Protein AF-A0A4R6CQG3-F1 (afdb_monomer_lite)

Secondary structure (DSSP, 8-state):
-----EEEEE--BPPPTT----B--EEEEE-TTSHHHHHHHHTTS-BTTB-EEE-EEETTEE-SS--EEE-SSPP-SGGG-

Organism: NCBI:txid47770

InterPro domains:
  IPR014826 Formaldehyde-activating enzyme [PF08714] (8-80)
  IPR020568 Ribosomal protein uS5 domain 2-type superfamily [SSF54211] (2-80)
  IPR037075 Formaldehyde-activating enzyme superfamily [G3DSA:3.30.230.60] (5-81)

Structure (mmCIF, N/CA/C/O backbone):
data_AF-A0A4R6CQG3-F1
#
_entry.id   AF-A0A4R6CQG3-F1
#
loop_
_atom_site.group_PDB
_atom_site.id
_atom_site.type_symbol
_atom_site.label_atom_id
_atom_site.label_alt_id
_atom_site.label_comp_id
_atom_site.label_asym_id
_atom_site.label_entity_id
_atom_site.label_seq_id
_atom_site.pdbx_PDB_ins_code
_atom_site.Cartn_x
_atom_site.Cartn_y
_atom_site.Cartn_z
_atom_site.occupancy
_atom_site.B_iso_or_equiv
_atom_site.auth_seq_id
_atom_site.auth_comp_id
_atom_site.auth_asym_id
_atom_site.auth_atom_id
_atom_site.pdbx_PDB_model_num
ATOM 1 N N . MET A 1 1 ? -19.493 -2.906 16.314 1.00 61.00 1 MET A N 1
ATOM 2 C CA . MET A 1 1 ? -18.481 -3.748 15.637 1.00 61.00 1 MET A CA 1
ATOM 3 C C . MET A 1 1 ? -17.247 -3.794 16.514 1.00 61.00 1 MET A C 1
ATOM 5 O O . MET A 1 1 ? -16.892 -2.755 17.054 1.00 61.00 1 MET A O 1
ATOM 9 N N . GLN A 1 2 ? -16.644 -4.969 16.705 1.00 80.19 2 GLN A N 1
ATOM 10 C CA . GLN A 1 2 ? -15.362 -5.067 17.409 1.00 80.19 2 GLN A CA 1
ATOM 11 C C . GLN A 1 2 ? -14.261 -4.427 16.550 1.00 80.19 2 GLN A C 1
ATOM 13 O O . GLN A 1 2 ? -14.298 -4.532 15.323 1.00 80.19 2 GLN A O 1
ATOM 18 N N . GLU A 1 3 ? -13.316 -3.742 17.189 1.00 89.31 3 GLU A N 1
ATOM 19 C CA . GLU A 1 3 ? -12.160 -3.146 16.519 1.00 89.31 3 GLU A CA 1
ATOM 20 C C . GLU A 1 3 ? -11.305 -4.248 15.875 1.00 89.31 3 GLU A C 1
ATOM 22 O O . GLU A 1 3 ? -10.955 -5.238 16.520 1.00 89.31 3 GLU A O 1
ATOM 27 N N . ILE A 1 4 ? -10.961 -4.096 14.592 1.00 94.31 4 ILE A N 1
ATOM 28 C CA . ILE A 1 4 ? -10.004 -4.999 13.948 1.00 94.31 4 ILE A CA 1
ATOM 29 C C . ILE A 1 4 ? -8.622 -4.618 14.472 1.00 94.31 4 ILE A C 1
ATOM 31 O O . ILE A 1 4 ? -8.073 -3.594 14.080 1.00 94.31 4 ILE A O 1
ATOM 35 N N . TRP A 1 5 ? -8.071 -5.419 15.381 1.00 94.94 5 TRP A N 1
ATOM 36 C CA . TRP A 1 5 ? -6.769 -5.121 15.977 1.00 94.94 5 TRP A CA 1
ATOM 37 C C . TRP A 1 5 ? -5.630 -5.278 14.962 1.00 94.94 5 TRP A C 1
ATOM 39 O O . TRP A 1 5 ? -4.886 -4.334 14.701 1.00 94.94 5 TRP A O 1
ATOM 49 N N . PHE A 1 6 ? -5.541 -6.456 14.344 1.00 96.00 6 PHE A N 1
ATOM 50 C CA . PHE A 1 6 ? -4.569 -6.795 13.309 1.00 96.00 6 PHE A CA 1
ATOM 51 C C . PHE A 1 6 ? -5.079 -8.018 12.543 1.00 96.00 6 PHE A C 1
ATOM 53 O O . PHE A 1 6 ? -5.385 -9.041 13.158 1.00 96.00 6 PHE A O 1
ATOM 60 N N . ARG A 1 7 ? -5.194 -7.924 11.217 1.00 97.00 7 ARG A N 1
ATOM 61 C CA . ARG A 1 7 ? -5.491 -9.059 10.334 1.00 97.00 7 ARG A CA 1
ATOM 62 C C . ARG A 1 7 ? -4.731 -8.916 9.030 1.00 97.00 7 ARG A C 1
ATOM 64 O O . ARG A 1 7 ? -4.672 -7.823 8.475 1.00 97.00 7 ARG A O 1
ATOM 71 N N . THR A 1 8 ? -4.228 -10.029 8.528 1.00 97.38 8 THR A N 1
ATOM 72 C CA . THR A 1 8 ? -3.596 -10.127 7.215 1.00 97.38 8 THR A CA 1
ATOM 73 C C . THR A 1 8 ? -4.427 -11.010 6.294 1.00 97.38 8 THR A C 1
ATOM 75 O O . THR A 1 8 ? -5.242 -11.814 6.752 1.00 97.38 8 THR A O 1
ATOM 78 N N . GLY A 1 9 ? -4.228 -10.849 4.995 1.00 98.00 9 GLY A N 1
ATOM 79 C CA . GLY A 1 9 ? -4.789 -11.712 3.969 1.00 98.00 9 GLY A CA 1
ATOM 80 C C . GLY A 1 9 ? -4.007 -11.572 2.674 1.00 98.00 9 GLY A C 1
ATOM 81 O O . GLY A 1 9 ? -3.256 -10.617 2.493 1.00 98.00 9 GLY A O 1
ATOM 82 N N . GLU A 1 10 ? -4.200 -12.522 1.777 1.00 97.81 10 GLU A N 1
ATOM 83 C CA . GLU A 1 10 ? -3.544 -12.557 0.477 1.00 97.81 10 GLU A CA 1
ATOM 84 C C . GLU A 1 10 ? -4.510 -13.096 -0.574 1.00 97.81 10 GLU A C 1
ATOM 86 O O . GLU A 1 10 ? -5.496 -13.767 -0.253 1.00 97.81 10 GLU A O 1
ATOM 91 N N . ALA A 1 11 ? -4.238 -12.776 -1.831 1.00 97.19 11 ALA A N 1
ATOM 92 C CA . ALA A 1 11 ? -4.939 -13.348 -2.965 1.00 97.19 11 ALA A CA 1
ATOM 93 C C . ALA A 1 11 ? -3.982 -13.477 -4.148 1.00 97.19 11 ALA A C 1
ATOM 95 O O . ALA A 1 11 ? -2.952 -12.811 -4.217 1.00 97.19 11 ALA A O 1
ATOM 96 N N . THR A 1 12 ? -4.326 -14.332 -5.103 1.00 96.12 12 THR A N 1
ATOM 97 C CA . THR A 1 12 ? -3.638 -14.392 -6.391 1.00 96.12 12 THR A CA 1
ATOM 98 C C . THR A 1 12 ? -4.675 -14.477 -7.492 1.00 96.12 12 THR A C 1
ATOM 100 O O . THR A 1 12 ? -5.566 -15.325 -7.453 1.00 96.12 12 THR A O 1
ATOM 103 N N . VAL A 1 13 ? -4.562 -13.573 -8.458 1.00 96.56 13 VAL A N 1
ATOM 104 C CA . VAL A 1 13 ? -5.354 -13.570 -9.684 1.00 96.56 13 VAL A CA 1
ATOM 105 C C . VAL A 1 13 ? -4.385 -13.782 -10.833 1.00 96.56 13 VAL A C 1
ATOM 107 O O . VAL A 1 13 ? -3.542 -12.926 -11.101 1.00 96.56 13 VAL A O 1
ATOM 110 N N . LEU A 1 14 ? -4.499 -14.943 -11.471 1.00 96.62 14 LEU A N 1
ATOM 111 C CA . LEU A 1 14 ? -3.681 -15.305 -12.619 1.00 96.62 14 LEU A CA 1
ATOM 112 C C . LEU A 1 14 ? -4.226 -14.628 -13.879 1.00 96.62 14 LEU A C 1
ATOM 114 O O . LEU A 1 14 ? -5.437 -14.606 -14.112 1.00 96.62 14 LEU A O 1
ATOM 118 N N . ALA A 1 15 ? -3.323 -14.088 -14.684 1.00 96.31 15 ALA A N 1
ATOM 119 C CA . ALA A 1 15 ? -3.594 -13.607 -16.021 1.00 96.31 15 ALA A CA 1
ATOM 120 C C . ALA A 1 15 ? -3.674 -14.783 -17.009 1.00 96.31 15 ALA A C 1
ATOM 122 O O . ALA A 1 15 ? -3.361 -15.933 -16.690 1.00 96.31 15 ALA A O 1
ATOM 123 N N . ALA A 1 16 ? -4.108 -14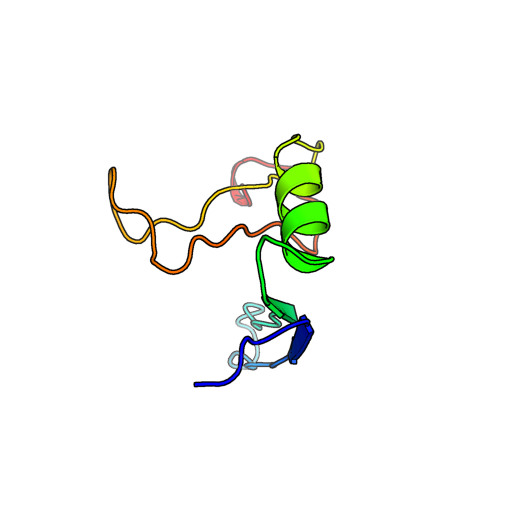.495 -18.236 1.00 96.00 16 ALA A N 1
ATOM 124 C CA . ALA A 1 16 ? -4.038 -15.485 -19.301 1.00 96.00 16 ALA A CA 1
ATOM 125 C C . ALA A 1 16 ? -2.574 -15.789 -19.665 1.00 96.00 16 ALA A C 1
ATOM 127 O O . ALA A 1 16 ? -1.679 -14.957 -19.481 1.00 96.00 16 ALA A O 1
ATOM 128 N N . GLU A 1 17 ? -2.341 -16.974 -20.230 1.00 95.06 17 GLU A N 1
ATOM 129 C CA . GLU A 1 17 ? -1.021 -17.367 -20.720 1.00 95.06 17 GLU A CA 1
ATOM 130 C C . GLU A 1 17 ? -0.447 -16.298 -21.669 1.00 95.06 17 GLU A C 1
ATOM 132 O O . GLU A 1 17 ? -1.129 -15.806 -22.569 1.00 95.06 17 GLU A O 1
ATOM 137 N N . GLY A 1 18 ? 0.808 -15.907 -21.431 1.00 94.12 18 GLY A N 1
ATOM 138 C CA . GLY A 1 18 ? 1.517 -14.898 -22.220 1.00 94.12 18 GLY A CA 1
ATOM 139 C C . GLY A 1 18 ? 1.254 -13.433 -21.842 1.00 94.12 18 GLY A C 1
ATOM 140 O O . GLY A 1 18 ? 1.886 -12.561 -22.432 1.00 94.12 18 GLY A O 1
ATOM 141 N N . GLN A 1 19 ? 0.372 -13.128 -20.878 1.00 93.00 19 GLN A N 1
ATOM 142 C CA . GLN A 1 19 ? 0.121 -11.738 -20.455 1.00 93.00 19 GLN A CA 1
ATOM 143 C C . GLN A 1 19 ? 1.084 -11.227 -19.373 1.00 93.00 19 GLN A C 1
ATOM 145 O O . GLN A 1 19 ? 1.348 -10.033 -19.334 1.00 93.00 19 GLN A O 1
ATOM 150 N N . TYR A 1 20 ? 1.641 -12.103 -18.528 1.00 88.94 20 TYR A N 1
ATOM 151 C CA . TYR A 1 20 ? 2.623 -11.760 -17.477 1.00 88.94 20 TYR A CA 1
ATOM 152 C C . TYR A 1 20 ? 2.180 -10.652 -16.494 1.00 88.94 20 TYR A C 1
ATOM 154 O O . TYR A 1 20 ? 3.013 -9.975 -15.896 1.00 88.94 20 TYR A O 1
ATOM 162 N N . THR A 1 21 ? 0.870 -10.469 -16.309 1.00 92.25 21 THR A N 1
ATOM 163 C CA . THR A 1 21 ? 0.263 -9.443 -15.440 1.00 92.25 21 THR A CA 1
ATOM 164 C C . THR A 1 21 ? -0.474 -10.056 -14.247 1.00 92.25 21 THR A C 1
ATOM 166 O O . THR A 1 21 ? -1.544 -9.580 -13.864 1.00 92.25 21 THR A O 1
ATOM 169 N N . ASP A 1 22 ? 0.054 -11.143 -13.684 1.00 94.75 22 ASP A N 1
ATOM 170 C CA . ASP A 1 22 ? -0.523 -11.768 -12.493 1.00 94.75 22 ASP A CA 1
ATOM 171 C C . ASP A 1 22 ? -0.547 -10.773 -11.326 1.00 94.75 22 ASP A C 1
ATOM 173 O O . ASP A 1 22 ? 0.429 -10.065 -11.062 1.00 94.75 22 ASP A O 1
ATOM 177 N N . ALA A 1 23 ? -1.663 -10.726 -10.601 1.00 95.06 23 ALA A N 1
ATOM 178 C CA . ALA A 1 23 ? -1.819 -9.852 -9.447 1.00 95.06 23 ALA A CA 1
ATOM 179 C C . ALA A 1 23 ? -1.766 -10.670 -8.156 1.00 95.06 23 ALA A C 1
ATOM 181 O O . ALA A 1 23 ? -2.594 -11.555 -7.932 1.00 95.06 23 ALA A O 1
ATOM 182 N N . MET A 1 24 ? -0.811 -10.341 -7.288 1.00 95.88 24 MET A N 1
ATOM 183 C CA . MET A 1 24 ? -0.577 -11.038 -6.021 1.00 95.88 24 MET A CA 1
ATOM 184 C C . MET A 1 24 ? -0.495 -10.039 -4.860 1.00 95.88 24 MET A C 1
ATOM 186 O O . MET A 1 24 ? 0.607 -9.661 -4.463 1.00 95.88 24 MET A O 1
ATOM 190 N N . PRO A 1 25 ? -1.631 -9.530 -4.355 1.00 95.88 25 PRO A N 1
ATOM 191 C CA . PRO A 1 25 ? -1.629 -8.630 -3.212 1.00 95.88 25 PRO A CA 1
ATOM 192 C C . PRO A 1 25 ? -1.507 -9.380 -1.881 1.00 95.88 25 PRO A C 1
ATOM 194 O O . PRO A 1 25 ? -2.282 -10.294 -1.595 1.00 95.88 25 PRO A O 1
ATOM 197 N N . GLU A 1 26 ? -0.628 -8.892 -1.011 1.00 97.06 26 GLU A N 1
ATOM 198 C CA . GLU A 1 26 ? -0.656 -9.148 0.427 1.00 97.06 26 GLU A CA 1
ATOM 199 C C . GLU A 1 26 ? -1.185 -7.901 1.157 1.00 97.06 26 GLU A C 1
ATOM 201 O O . GLU A 1 26 ? -0.687 -6.788 0.980 1.00 97.06 26 GLU A O 1
ATOM 206 N N . VAL A 1 27 ? -2.227 -8.069 1.971 1.00 96.38 27 VAL A N 1
ATOM 207 C CA . VAL A 1 27 ? -2.969 -6.968 2.598 1.00 96.38 27 VAL A CA 1
ATOM 208 C C . VAL A 1 27 ? -2.940 -7.098 4.113 1.00 96.38 27 VAL A C 1
ATOM 210 O O . VAL A 1 27 ? -3.167 -8.170 4.673 1.00 96.38 27 VAL A O 1
ATOM 213 N N . LEU A 1 28 ? -2.728 -5.968 4.785 1.00 96.31 28 LEU A N 1
ATOM 214 C CA . LEU A 1 28 ? -2.840 -5.815 6.230 1.00 96.31 28 LEU A CA 1
ATOM 215 C C . LEU A 1 28 ? -3.946 -4.805 6.556 1.00 96.31 28 LEU A C 1
ATOM 217 O O . LEU A 1 28 ? -3.941 -3.690 6.037 1.00 96.31 28 LEU A O 1
ATOM 221 N N . ILE A 1 29 ? -4.859 -5.167 7.458 1.00 96.75 29 ILE A N 1
ATOM 222 C CA . ILE A 1 29 ? -5.894 -4.273 7.990 1.00 96.75 29 ILE A CA 1
ATOM 223 C C . ILE A 1 29 ? -5.874 -4.269 9.520 1.00 96.75 29 ILE A C 1
ATOM 225 O O . ILE A 1 29 ? -5.644 -5.292 10.169 1.00 96.75 29 ILE A O 1
ATOM 229 N N . GLY A 1 30 ? -6.155 -3.117 10.122 1.00 96.50 30 GLY A N 1
ATOM 230 C CA . GLY A 1 30 ? -6.309 -3.021 11.568 1.00 96.50 30 GLY A CA 1
ATOM 231 C C . GLY A 1 30 ? -6.302 -1.596 12.100 1.00 96.50 30 GLY A C 1
ATOM 232 O O . GLY A 1 30 ? -6.337 -0.628 11.341 1.00 96.50 30 GLY A O 1
ATOM 233 N N . SER A 1 31 ? -6.289 -1.479 13.426 1.00 95.69 31 SER A N 1
ATOM 234 C CA . SER A 1 31 ? -6.414 -0.205 14.126 1.00 95.69 31 SER A CA 1
ATOM 235 C C . SER A 1 31 ? -5.160 0.655 14.003 1.00 95.69 31 SER A C 1
ATOM 237 O O . SER A 1 31 ? -4.035 0.197 14.222 1.00 95.69 31 SER A O 1
ATOM 239 N N . VAL A 1 32 ? -5.369 1.954 13.778 1.00 93.81 32 VAL A N 1
ATOM 240 C CA . VAL A 1 32 ? -4.313 2.979 13.829 1.00 93.81 32 VAL A CA 1
ATOM 241 C C . VAL A 1 32 ? -3.712 3.147 15.229 1.00 93.81 32 VAL A C 1
ATOM 243 O O . VAL A 1 32 ? -2.636 3.716 15.369 1.00 93.81 32 VAL A O 1
ATOM 246 N N . ARG A 1 33 ? -4.382 2.642 16.273 1.00 95.06 33 ARG A N 1
ATOM 247 C CA . ARG A 1 33 ? -3.878 2.640 17.657 1.00 95.06 33 ARG A CA 1
ATOM 248 C C . ARG A 1 33 ? -2.962 1.450 17.955 1.00 95.06 33 ARG A C 1
ATOM 250 O O . ARG A 1 33 ? -2.407 1.372 19.046 1.00 95.06 33 ARG A O 1
ATOM 257 N N . GLY A 1 34 ? -2.854 0.512 17.018 1.00 94.44 34 GLY A N 1
ATOM 258 C CA . GLY A 1 34 ? -2.128 -0.740 17.172 1.00 94.44 34 GLY A CA 1
ATOM 259 C C . GLY A 1 34 ? -0.923 -0.862 16.233 1.00 94.44 34 GLY A C 1
ATOM 260 O O . GLY A 1 34 ? -0.467 0.128 15.652 1.00 94.44 34 GLY A O 1
ATOM 261 N N . PRO A 1 35 ? -0.406 -2.089 16.044 1.00 96.00 35 PRO A N 1
ATOM 262 C CA . PRO A 1 35 ? 0.745 -2.354 15.176 1.00 96.00 35 PRO A CA 1
ATOM 263 C C . PRO A 1 35 ? 0.535 -1.907 13.722 1.00 96.00 35 PRO A C 1
ATOM 265 O O . PRO A 1 35 ? 1.493 -1.498 13.070 1.00 96.00 35 PRO A O 1
ATOM 268 N N . VAL A 1 36 ? -0.708 -1.909 13.225 1.00 96.62 36 VAL A N 1
ATOM 269 C CA . VAL A 1 36 ? -1.022 -1.409 11.876 1.00 96.62 36 VAL A CA 1
ATOM 270 C C . VAL A 1 36 ? -0.739 0.089 11.759 1.00 96.62 36 VAL A C 1
ATOM 272 O O . VAL A 1 36 ? -0.144 0.512 10.774 1.00 96.62 36 VAL A O 1
ATOM 275 N N . GLY A 1 37 ? -1.079 0.889 12.775 1.00 95.94 37 GLY A N 1
ATOM 276 C CA . GLY A 1 37 ? -0.747 2.317 12.804 1.00 95.94 37 GLY A CA 1
ATOM 277 C C . GLY A 1 37 ? 0.758 2.591 12.829 1.00 95.94 37 GLY A C 1
ATOM 278 O O . GLY A 1 37 ? 1.228 3.483 12.129 1.00 95.94 37 GLY A O 1
ATOM 279 N N . GLN A 1 38 ? 1.525 1.788 13.573 1.00 96.25 38 GLN A N 1
ATOM 280 C CA . GLN A 1 38 ? 2.991 1.888 13.605 1.00 96.25 38 GLN A CA 1
ATOM 281 C C . GLN A 1 38 ? 3.617 1.538 12.247 1.00 96.25 38 GLN A C 1
ATOM 283 O O . GLN A 1 38 ? 4.482 2.265 11.753 1.00 96.25 38 GLN A O 1
ATOM 288 N N . ALA A 1 39 ? 3.147 0.463 11.605 1.00 95.31 39 ALA A N 1
ATOM 289 C CA . ALA A 1 39 ? 3.580 0.086 10.260 1.00 95.31 39 ALA A CA 1
ATOM 290 C C . ALA A 1 39 ? 3.223 1.172 9.233 1.00 95.31 39 ALA A C 1
ATOM 292 O O . ALA A 1 39 ? 4.063 1.555 8.420 1.00 95.31 39 ALA A O 1
ATOM 293 N N . PHE A 1 40 ? 2.009 1.725 9.321 1.00 96.31 40 PHE A N 1
ATOM 294 C CA . PHE A 1 40 ? 1.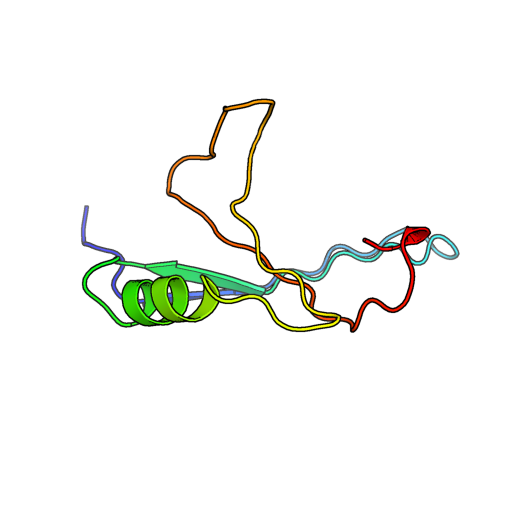564 2.835 8.483 1.00 96.31 40 PHE A CA 1
ATOM 295 C C . PHE A 1 40 ? 2.475 4.057 8.640 1.00 96.31 40 PHE A C 1
ATOM 297 O O . PHE A 1 40 ? 2.987 4.568 7.651 1.00 96.31 40 PHE A O 1
ATOM 304 N N . ALA A 1 41 ? 2.746 4.493 9.874 1.00 95.88 41 ALA A N 1
ATOM 305 C CA . ALA A 1 41 ? 3.644 5.617 10.138 1.00 95.88 41 ALA A CA 1
ATOM 306 C C . ALA A 1 41 ? 5.062 5.369 9.594 1.00 95.88 41 ALA A C 1
ATOM 308 O O . ALA A 1 41 ? 5.654 6.253 8.980 1.00 95.88 41 ALA A O 1
ATOM 309 N N . SER A 1 42 ? 5.582 4.149 9.747 1.00 94.69 42 SER A N 1
ATOM 310 C CA . SER A 1 42 ? 6.913 3.770 9.249 1.00 94.69 42 SER A CA 1
ATOM 311 C C . SER A 1 42 ? 7.007 3.805 7.718 1.00 94.69 42 SER A C 1
ATOM 313 O O . SER A 1 42 ? 8.062 4.107 7.160 1.00 94.69 42 SER A O 1
ATOM 315 N N . MET A 1 43 ? 5.901 3.531 7.022 1.00 94.88 43 MET A N 1
ATOM 316 C CA . MET A 1 43 ? 5.831 3.586 5.561 1.00 94.88 43 MET A CA 1
ATOM 317 C C . MET A 1 43 ? 5.716 5.014 5.001 1.00 94.88 43 MET A C 1
ATOM 319 O O . MET A 1 43 ? 5.824 5.187 3.793 1.00 94.88 43 MET A O 1
ATOM 323 N N . MET A 1 44 ? 5.562 6.048 5.836 1.00 95.00 44 MET A N 1
ATOM 324 C CA . MET A 1 44 ? 5.506 7.438 5.354 1.00 95.00 44 MET A CA 1
ATOM 325 C C . MET A 1 44 ? 6.826 7.909 4.716 1.00 95.00 44 MET A C 1
ATOM 327 O O . MET A 1 44 ? 6.826 8.845 3.917 1.00 95.00 44 MET A O 1
ATOM 331 N N . GLY A 1 45 ? 7.953 7.274 5.057 1.00 94.75 45 GLY A N 1
ATOM 332 C CA . GLY A 1 45 ? 9.246 7.522 4.418 1.00 94.75 45 GLY A CA 1
ATOM 333 C C . GLY A 1 45 ? 9.393 6.768 3.095 1.00 94.75 45 GLY A C 1
ATOM 334 O O . GLY A 1 45 ? 9.001 5.604 3.004 1.00 94.75 45 GLY A O 1
ATOM 335 N N . GLN A 1 46 ? 10.008 7.405 2.095 1.00 94.25 46 GLN A N 1
ATOM 336 C CA . GLN A 1 46 ? 10.290 6.795 0.790 1.00 94.25 46 GLN A CA 1
ATOM 337 C C . GLN A 1 46 ? 11.548 5.924 0.810 1.00 94.25 46 GLN A C 1
ATOM 339 O O . GLN A 1 46 ? 12.495 6.199 1.546 1.00 94.25 46 GLN A O 1
ATOM 344 N N . VAL A 1 47 ? 11.565 4.896 -0.041 1.00 94.75 47 VAL A N 1
ATOM 345 C CA . VAL A 1 47 ? 12.719 4.017 -0.267 1.00 94.75 47 VAL A CA 1
ATOM 346 C C . VAL A 1 47 ? 12.959 3.906 -1.768 1.00 94.75 47 VAL A C 1
ATOM 348 O O . VAL A 1 47 ? 12.021 3.702 -2.537 1.00 94.75 47 VAL A O 1
ATOM 351 N N . GLN A 1 48 ? 14.216 4.042 -2.193 1.00 94.94 48 GLN A N 1
ATOM 352 C CA . GLN A 1 48 ? 14.579 3.930 -3.604 1.00 94.94 48 GLN A CA 1
ATOM 353 C C . GLN A 1 48 ? 14.167 2.559 -4.160 1.00 94.94 48 GLN A C 1
ATOM 355 O O . GLN A 1 48 ? 14.482 1.524 -3.578 1.00 94.94 48 GLN A O 1
ATOM 360 N N . GLY A 1 49 ? 13.445 2.571 -5.281 1.00 95.69 49 GLY A N 1
ATOM 361 C CA . GLY A 1 49 ? 12.917 1.371 -5.934 1.00 95.69 49 GLY A CA 1
ATOM 362 C C . GLY A 1 49 ? 11.681 0.753 -5.272 1.00 95.69 49 GLY A C 1
ATOM 363 O O . GLY A 1 49 ? 11.119 -0.182 -5.833 1.00 95.69 49 GLY A O 1
ATOM 364 N N . HIS A 1 50 ? 11.228 1.283 -4.130 1.00 96.31 50 HIS A N 1
ATOM 365 C CA . HIS A 1 50 ? 10.017 0.853 -3.426 1.00 96.31 50 HIS A CA 1
ATOM 366 C C . HIS A 1 50 ? 9.215 2.069 -2.966 1.00 96.31 50 HIS A C 1
ATOM 368 O O . HIS A 1 50 ? 9.105 2.362 -1.769 1.00 96.31 50 HIS A O 1
ATOM 374 N N . THR A 1 51 ? 8.676 2.804 -3.939 1.00 94.19 51 THR A N 1
ATOM 375 C CA . THR A 1 51 ? 7.822 3.966 -3.685 1.00 94.19 51 THR A CA 1
ATOM 376 C C . THR A 1 51 ? 6.661 3.563 -2.780 1.00 94.19 51 THR A C 1
ATOM 378 O O . THR A 1 51 ? 6.067 2.491 -2.927 1.00 94.19 51 THR A O 1
ATOM 381 N N . ARG A 1 52 ? 6.359 4.410 -1.798 1.00 96.19 52 ARG A N 1
ATOM 382 C CA . ARG A 1 52 ? 5.263 4.212 -0.845 1.00 96.19 52 ARG A CA 1
ATOM 383 C C . ARG A 1 52 ? 4.295 5.361 -0.988 1.00 96.19 52 ARG A C 1
ATOM 385 O O . ARG A 1 52 ? 4.695 6.518 -0.912 1.00 96.19 52 ARG A O 1
ATOM 392 N N . MET A 1 53 ? 3.025 5.067 -1.200 1.00 95.19 53 MET A N 1
ATOM 393 C CA . MET A 1 53 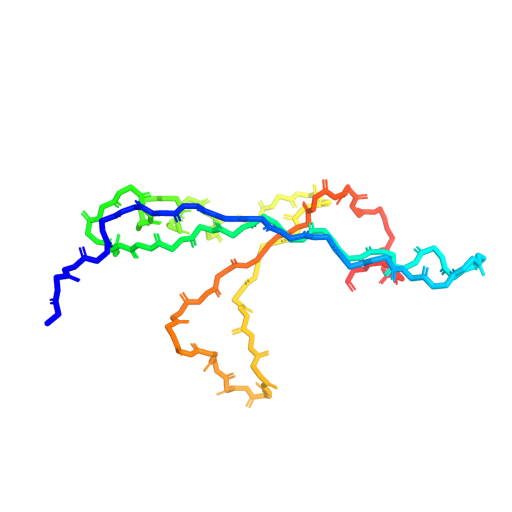? 2.055 6.117 -1.483 1.00 95.19 53 MET A CA 1
ATOM 394 C C . MET A 1 53 ? 0.693 5.801 -0.903 1.00 95.19 53 MET A C 1
ATOM 396 O O . MET A 1 53 ? 0.301 4.641 -0.756 1.00 95.19 53 MET A O 1
ATOM 400 N N . PHE A 1 54 ? -0.039 6.867 -0.598 1.00 96.69 54 PHE A N 1
ATOM 401 C CA . PHE A 1 54 ? -1.455 6.767 -0.316 1.00 96.69 54 PHE A CA 1
ATOM 402 C C . PHE A 1 54 ? -2.198 6.242 -1.543 1.00 96.69 54 PHE A C 1
ATOM 404 O O . PHE A 1 54 ? -1.985 6.710 -2.661 1.00 96.69 54 PHE A O 1
ATOM 411 N N . VAL A 1 55 ? -3.118 5.311 -1.315 1.00 96.69 55 VAL A N 1
ATOM 412 C CA . VAL A 1 55 ? -4.035 4.858 -2.357 1.00 96.69 55 VAL A CA 1
ATOM 413 C C . VAL A 1 55 ? -5.092 5.941 -2.567 1.00 96.69 55 VAL A C 1
ATOM 415 O O . VAL A 1 55 ? -5.833 6.308 -1.650 1.00 96.69 55 VAL A O 1
ATOM 418 N N . VAL A 1 56 ? -5.159 6.464 -3.785 1.00 96.50 56 VAL A N 1
ATOM 419 C CA . VAL A 1 56 ? -6.138 7.471 -4.202 1.00 96.50 56 VAL A CA 1
ATOM 420 C C . VAL A 1 56 ? -7.033 6.883 -5.284 1.00 96.50 56 VAL A C 1
ATOM 422 O O . VAL A 1 56 ? -6.575 6.136 -6.142 1.00 96.50 56 VAL A O 1
ATOM 425 N N . ARG A 1 57 ? -8.328 7.196 -5.223 1.00 96.12 57 ARG A N 1
ATOM 426 C CA . ARG A 1 57 ? -9.316 6.779 -6.227 1.00 96.12 57 ARG A CA 1
ATOM 427 C C . ARG A 1 57 ? -9.314 7.720 -7.434 1.00 96.12 57 ARG A C 1
ATOM 429 O O . ARG A 1 57 ? -9.603 7.270 -8.534 1.00 96.12 57 ARG A O 1
ATOM 436 N N . ASP A 1 58 ? -9.040 9.008 -7.210 1.00 96.69 58 ASP A N 1
ATOM 437 C CA . ASP A 1 58 ? -8.991 10.076 -8.224 1.00 96.69 58 ASP A CA 1
ATOM 438 C C . ASP A 1 58 ? -8.202 11.294 -7.687 1.00 96.69 58 ASP A C 1
ATOM 440 O O . ASP A 1 58 ? -7.776 11.299 -6.524 1.00 96.69 58 ASP A O 1
ATOM 444 N N . LEU A 1 59 ? -8.047 12.347 -8.500 1.00 95.88 59 LEU A N 1
ATOM 445 C CA . LEU A 1 59 ? -7.408 13.613 -8.134 1.00 95.88 59 LEU A CA 1
ATOM 446 C C . LEU A 1 59 ? -8.006 14.170 -6.835 1.00 95.88 59 LEU A C 1
ATOM 448 O O . LEU A 1 59 ? -9.187 14.514 -6.765 1.00 95.88 59 LEU A O 1
ATOM 452 N N . ASN A 1 60 ? -7.165 14.289 -5.806 1.00 94.25 60 ASN A N 1
ATOM 453 C CA . ASN A 1 60 ? -7.550 14.751 -4.470 1.00 94.25 60 ASN A CA 1
ATOM 454 C C . ASN A 1 60 ? -8.680 13.924 -3.812 1.00 94.25 60 ASN A C 1
ATOM 456 O O . ASN A 1 60 ? -9.384 14.425 -2.935 1.00 94.25 60 ASN A O 1
ATOM 460 N N . GLN A 1 61 ? -8.846 12.651 -4.193 1.00 96.88 61 GLN A N 1
ATOM 461 C CA . GLN A 1 61 ? -9.848 11.735 -3.634 1.00 96.88 61 GLN A CA 1
ATOM 462 C C . GLN A 1 61 ? -9.184 10.497 -3.020 1.00 96.88 61 GLN A C 1
ATOM 464 O O . GLN A 1 61 ? -9.044 9.450 -3.654 1.00 96.88 61 GLN A O 1
ATOM 469 N N . LEU A 1 62 ? -8.786 10.611 -1.752 1.00 96.56 62 LEU A N 1
ATOM 470 C CA . LEU A 1 62 ? -8.236 9.501 -0.969 1.00 96.56 62 LEU A CA 1
ATOM 471 C C . LEU A 1 62 ? -9.295 8.413 -0.719 1.00 96.56 62 LEU A C 1
ATOM 473 O O . LEU A 1 62 ? -10.447 8.726 -0.403 1.00 96.56 62 LEU A O 1
ATOM 477 N N . VAL A 1 63 ? -8.895 7.139 -0.777 1.00 97.06 63 VAL A N 1
ATOM 478 C CA . VAL A 1 63 ? -9.764 6.041 -0.326 1.00 97.06 63 VAL A CA 1
ATOM 479 C C . VAL A 1 63 ? -9.991 6.094 1.190 1.00 97.06 63 VAL A C 1
ATOM 481 O O . VAL A 1 63 ? -9.167 6.605 1.953 1.00 97.06 63 VAL A O 1
ATOM 484 N N . ARG A 1 64 ? -11.129 5.562 1.648 1.00 94.94 64 ARG A N 1
ATOM 485 C CA . ARG A 1 64 ? -11.438 5.401 3.076 1.00 94.94 64 ARG A CA 1
ATOM 486 C C . ARG A 1 64 ? -11.822 3.941 3.353 1.00 94.94 64 ARG A C 1
ATOM 488 O O . ARG A 1 64 ? -12.742 3.462 2.693 1.00 94.94 64 ARG A O 1
ATOM 495 N N . PRO A 1 65 ? -11.173 3.249 4.311 1.00 94.00 65 PRO A N 1
ATOM 496 C CA . PRO A 1 65 ? -10.144 3.744 5.239 1.00 94.00 65 PRO A CA 1
ATOM 497 C C . PRO A 1 65 ? -8.833 4.148 4.542 1.00 94.00 65 PRO A C 1
ATOM 499 O O .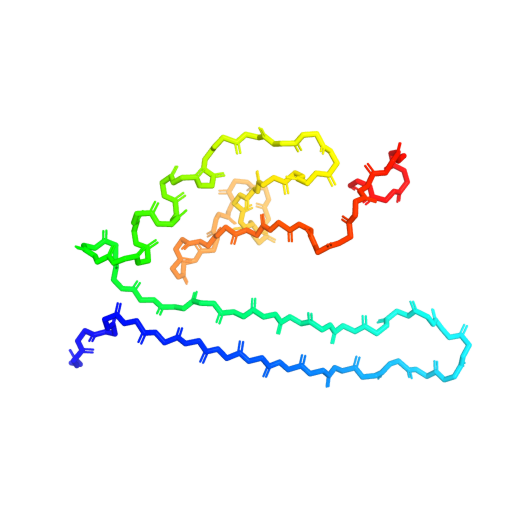 PRO A 1 65 ? -8.548 3.691 3.437 1.00 94.00 65 PRO A O 1
ATOM 502 N N . ALA A 1 66 ? -8.055 5.030 5.184 1.00 95.62 66 ALA A N 1
ATOM 503 C CA . ALA A 1 66 ? -6.764 5.465 4.654 1.00 95.62 66 ALA A CA 1
ATOM 504 C C . ALA A 1 66 ? -5.863 4.246 4.428 1.00 95.62 66 ALA A C 1
ATOM 506 O O . ALA A 1 66 ? -5.705 3.411 5.317 1.00 95.62 66 ALA A O 1
ATOM 507 N N . THR A 1 67 ? -5.304 4.149 3.228 1.00 96.81 67 THR A N 1
ATOM 508 C CA . THR A 1 67 ? -4.553 2.977 2.777 1.00 96.81 67 THR A CA 1
ATOM 509 C C . THR A 1 67 ? -3.243 3.441 2.165 1.00 96.81 67 THR A C 1
ATOM 511 O O . THR A 1 67 ? -3.217 4.440 1.446 1.00 96.81 67 THR A O 1
ATOM 514 N N . MET A 1 68 ? -2.164 2.722 2.458 1.00 96.56 68 MET A N 1
ATOM 515 C CA . MET A 1 68 ? -0.852 2.927 1.858 1.00 96.56 68 MET A CA 1
ATOM 516 C C . MET A 1 68 ? -0.441 1.651 1.135 1.00 96.56 68 MET A C 1
ATOM 518 O O . MET A 1 68 ? -0.687 0.555 1.636 1.00 96.56 68 MET A O 1
ATOM 522 N N . MET A 1 69 ? 0.164 1.805 -0.037 1.00 96.38 69 MET A N 1
ATOM 523 C CA . MET A 1 69 ? 0.703 0.707 -0.832 1.00 96.38 69 MET A CA 1
ATOM 524 C C . MET A 1 69 ? 2.183 0.933 -1.130 1.00 96.38 69 MET A C 1
ATOM 526 O O . MET A 1 69 ? 2.674 2.063 -1.095 1.0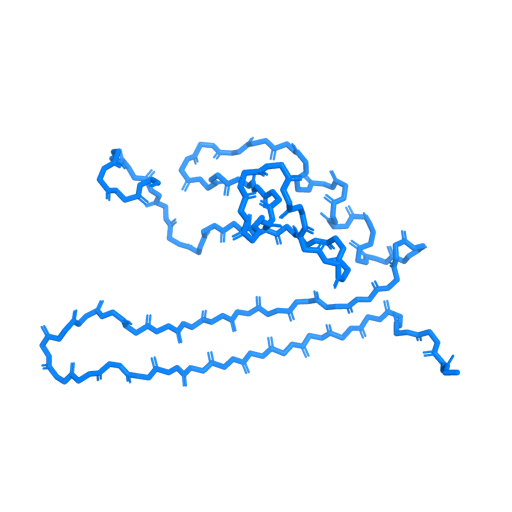0 96.38 69 MET A O 1
ATOM 530 N N . THR A 1 70 ? 2.878 -0.156 -1.437 1.00 95.88 70 THR A N 1
ATOM 531 C CA . THR A 1 70 ? 4.252 -0.150 -1.937 1.00 95.88 70 THR A CA 1
ATOM 532 C C . THR A 1 70 ? 4.449 -1.311 -2.902 1.00 95.88 70 THR A C 1
ATOM 534 O O . THR A 1 70 ? 3.553 -2.140 -3.074 1.00 95.88 70 THR A O 1
ATOM 537 N N . THR A 1 71 ? 5.607 -1.366 -3.546 1.00 95.12 71 THR A N 1
ATOM 538 C CA . THR A 1 71 ? 5.913 -2.384 -4.542 1.00 95.12 71 THR A CA 1
ATOM 539 C C . THR A 1 71 ? 6.631 -3.561 -3.903 1.00 95.12 71 THR A C 1
ATOM 541 O O . THR A 1 71 ? 7.528 -3.398 -3.074 1.00 95.12 71 THR A O 1
ATOM 544 N N . LYS A 1 72 ? 6.246 -4.770 -4.315 1.00 94.44 72 LYS A N 1
ATOM 545 C CA . LYS A 1 72 ? 6.952 -6.006 -3.958 1.00 94.44 72 LYS A CA 1
ATOM 546 C C . LYS A 1 72 ? 8.259 -6.146 -4.738 1.00 94.44 72 LYS A C 1
ATOM 548 O O . LYS A 1 72 ? 9.267 -6.578 -4.191 1.00 94.44 72 LYS A O 1
ATOM 553 N N . VAL A 1 73 ? 8.235 -5.754 -6.010 1.00 94.31 73 VAL A N 1
ATOM 554 C CA . VAL A 1 73 ? 9.401 -5.744 -6.897 1.00 94.31 73 VAL A CA 1
ATOM 555 C C . VAL A 1 73 ? 10.120 -4.402 -6.825 1.00 94.31 73 VAL A C 1
ATOM 557 O O . VAL A 1 73 ? 9.492 -3.358 -6.627 1.00 94.31 73 VAL A O 1
ATOM 560 N N . THR A 1 74 ? 11.440 -4.432 -6.984 1.00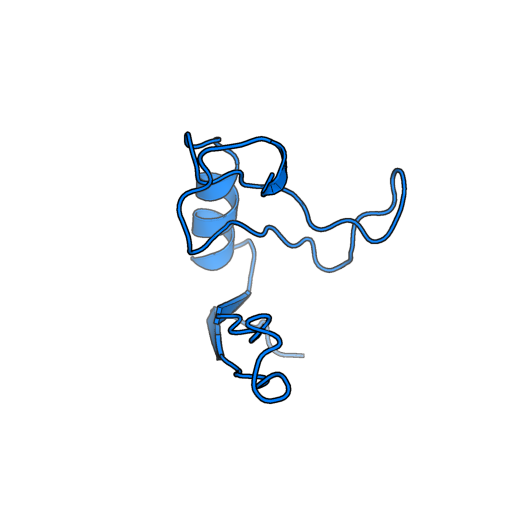 96.81 74 THR A N 1
ATOM 561 C CA . THR A 1 74 ? 12.247 -3.216 -7.069 1.00 96.81 74 THR A CA 1
ATOM 562 C C . THR A 1 74 ? 12.044 -2.565 -8.434 1.00 96.81 74 THR A C 1
ATOM 564 O O . THR A 1 74 ? 12.288 -3.182 -9.469 1.00 96.81 74 THR A O 1
ATOM 567 N N . ILE A 1 75 ? 11.595 -1.313 -8.438 1.00 96.56 75 ILE A N 1
ATOM 568 C CA . ILE A 1 75 ? 11.401 -0.520 -9.654 1.00 96.56 75 ILE A CA 1
ATOM 569 C C . ILE A 1 75 ? 12.708 0.186 -10.014 1.00 96.56 75 ILE A C 1
ATOM 571 O O . ILE A 1 75 ? 13.281 0.911 -9.199 1.00 96.56 75 ILE A O 1
ATOM 575 N N . HIS A 1 76 ? 13.164 -0.005 -11.252 1.00 95.81 76 HIS A N 1
ATOM 576 C CA . HIS A 1 76 ? 14.411 0.581 -11.753 1.00 95.81 76 HIS A CA 1
ATOM 577 C C . HIS A 1 76 ? 14.206 1.702 -12.775 1.00 95.81 76 HIS A C 1
ATOM 579 O O . HIS A 1 76 ? 15.113 2.511 -12.964 1.00 95.81 76 HIS A O 1
ATOM 585 N N . THR A 1 77 ? 13.051 1.755 -13.440 1.00 95.44 77 THR A N 1
ATOM 586 C CA . THR A 1 77 ? 12.802 2.683 -14.551 1.00 95.44 77 THR A CA 1
ATOM 587 C C . THR A 1 77 ? 11.435 3.349 -14.422 1.00 95.44 77 THR A C 1
ATOM 589 O O . THR A 1 77 ? 10.570 2.874 -13.687 1.00 95.44 77 THR A O 1
ATOM 592 N N . ALA A 1 78 ? 11.249 4.470 -15.122 1.00 93.50 78 ALA A N 1
ATOM 593 C CA . ALA A 1 78 ? 10.024 5.265 -15.053 1.00 93.50 78 ALA A CA 1
ATOM 594 C C . ALA A 1 78 ? 8.813 4.555 -15.680 1.00 93.50 78 ALA A C 1
ATOM 596 O O . ALA A 1 78 ? 7.684 4.829 -15.301 1.00 93.50 78 ALA A O 1
ATOM 597 N N . GLU A 1 79 ? 9.038 3.626 -16.610 1.00 93.69 79 GLU A N 1
ATOM 598 C CA . GLU A 1 79 ? 7.987 2.837 -17.260 1.00 93.69 79 GLU A CA 1
ATOM 599 C C . GLU A 1 79 ? 7.251 1.909 -16.282 1.00 93.69 79 GLU A C 1
ATOM 601 O O . GLU A 1 79 ? 6.111 1.535 -16.540 1.00 93.69 79 GLU A O 1
ATOM 606 N N . TYR A 1 80 ? 7.897 1.544 -15.169 1.00 89.25 80 TYR A N 1
ATOM 607 C CA . TYR A 1 80 ? 7.333 0.698 -14.112 1.00 89.25 80 TYR A CA 1
ATOM 608 C C . TYR A 1 80 ? 6.960 1.480 -12.841 1.00 89.25 80 TYR A C 1
ATOM 610 O O . TYR A 1 80 ? 6.569 0.852 -11.856 1.00 89.25 80 TYR A O 1
ATOM 618 N N . ALA A 1 81 ? 7.137 2.808 -12.838 1.00 83.88 81 ALA A N 1
ATOM 619 C CA . ALA A 1 81 ? 6.922 3.686 -11.684 1.00 83.88 81 ALA A CA 1
ATOM 620 C C . ALA A 1 81 ? 5.471 4.163 -11.528 1.00 83.88 81 ALA A C 1
ATOM 622 O O . ALA A 1 81 ? 4.737 4.225 -12.539 1.00 83.88 81 ALA A O 1
#

Foldseek 3Di:
DDFFAKDKDWDWDDDPPPPPPIDIDIDMDGDCVHPVVVVVVVLVDQDQQWGKDWDAPDDVRGDPPTDIDIDPGRDDDPVVD

pLDDT: mean 94.66, std 4.61, range [61.0, 98.0]

Radius of gyration: 14.91 Å; chains: 1; bounding box: 33×32×40 Å

Sequence (81 aa):
MQEIWFRTGEATVLAAEGQYTDAMPEVLIGSVRGPVGQAFASMMGQVQGHTRMFVVRDLNQLVRPATMMTTKVTIHTAEYA